Protein AF-A0A6N2UZ76-F1 (afdb_monomer_lite)

Organism: NCBI:txid29361

Radius of gyration: 19.0 Å; chains: 1; bounding box: 51×31×51 Å

Structure (mmCIF, N/CA/C/O backbone):
data_AF-A0A6N2UZ76-F1
#
_entry.id   AF-A0A6N2UZ76-F1
#
loop_
_atom_site.group_PDB
_atom_site.id
_atom_site.type_symbol
_atom_site.label_atom_id
_atom_site.label_alt_id
_atom_site.label_comp_id
_atom_site.label_asym_id
_atom_site.label_entity_id
_atom_site.label_seq_id
_atom_site.pdbx_PDB_ins_code
_atom_site.Cartn_x
_atom_site.Cartn_y
_atom_site.Cartn_z
_atom_site.occupancy
_atom_site.B_iso_or_equiv
_atom_site.auth_seq_id
_atom_site.auth_comp_id
_atom_site.auth_asym_id
_atom_site.auth_atom_id
_atom_site.pdbx_PDB_model_num
ATOM 1 N N . MET A 1 1 ? 31.923 2.976 1.553 1.00 37.00 1 MET A N 1
ATOM 2 C CA . MET A 1 1 ? 31.155 3.299 0.333 1.00 37.00 1 MET A CA 1
ATOM 3 C C . MET A 1 1 ? 30.427 2.022 -0.027 1.00 37.00 1 MET A C 1
ATOM 5 O O . MET A 1 1 ? 31.081 1.074 -0.427 1.00 37.00 1 MET A O 1
ATOM 9 N N . ASP A 1 2 ? 29.147 1.930 0.318 1.00 40.34 2 ASP A N 1
ATOM 10 C CA . ASP A 1 2 ? 28.408 0.665 0.302 1.00 40.34 2 ASP A CA 1
ATOM 11 C C . ASP A 1 2 ? 28.094 0.266 -1.151 1.00 40.34 2 ASP A C 1
ATOM 13 O O . ASP A 1 2 ? 27.375 0.973 -1.859 1.00 40.34 2 ASP A O 1
ATOM 17 N N . GLU A 1 3 ? 28.676 -0.839 -1.624 1.00 41.41 3 GLU A N 1
ATOM 18 C CA . GLU A 1 3 ? 28.482 -1.375 -2.982 1.00 41.41 3 GLU A CA 1
ATOM 19 C C . GLU A 1 3 ? 27.094 -2.004 -3.190 1.00 41.41 3 GLU A C 1
ATOM 21 O O . GLU A 1 3 ? 26.780 -2.471 -4.282 1.00 41.41 3 GLU A O 1
ATOM 26 N N . ARG A 1 4 ? 26.206 -1.928 -2.191 1.00 45.25 4 ARG A N 1
ATOM 27 C CA . ARG A 1 4 ? 24.795 -2.347 -2.254 1.00 45.25 4 ARG A CA 1
ATOM 28 C C . ARG A 1 4 ? 23.897 -1.409 -3.066 1.00 45.25 4 ARG A C 1
ATOM 30 O O . ARG A 1 4 ? 22.689 -1.352 -2.851 1.00 45.25 4 ARG A O 1
ATOM 37 N N . LYS A 1 5 ? 24.445 -0.676 -4.037 1.00 48.28 5 LYS A N 1
ATOM 38 C CA . LYS A 1 5 ? 23.604 -0.212 -5.142 1.00 48.28 5 LYS A CA 1
ATOM 39 C C . LYS A 1 5 ? 23.273 -1.453 -5.943 1.00 48.28 5 LYS A C 1
ATOM 41 O O . LYS A 1 5 ? 24.183 -2.036 -6.519 1.00 48.28 5 LYS A O 1
ATOM 46 N N . ASN A 1 6 ? 22.000 -1.828 -5.928 1.00 51.81 6 ASN A N 1
ATOM 47 C CA . ASN A 1 6 ? 21.357 -2.886 -6.698 1.00 51.81 6 ASN A CA 1
ATOM 48 C C . ASN A 1 6 ? 21.801 -2.822 -8.179 1.00 51.81 6 ASN A C 1
ATOM 50 O O . ASN A 1 6 ? 21.136 -2.236 -9.032 1.00 51.81 6 ASN A O 1
ATOM 54 N N . LYS A 1 7 ? 23.011 -3.303 -8.487 1.00 53.31 7 LYS A N 1
ATOM 55 C CA . LYS A 1 7 ? 23.548 -3.349 -9.843 1.00 53.31 7 LYS A CA 1
ATOM 56 C C . LYS A 1 7 ? 22.819 -4.506 -10.489 1.00 53.31 7 LYS A C 1
ATOM 58 O O . LYS A 1 7 ? 23.132 -5.658 -10.201 1.00 53.31 7 LYS A O 1
ATOM 63 N N . MET A 1 8 ? 21.828 -4.184 -11.316 1.00 62.47 8 MET A N 1
ATOM 64 C CA . MET A 1 8 ? 21.178 -5.168 -12.171 1.00 62.47 8 MET A CA 1
ATOM 65 C C . MET A 1 8 ? 22.238 -6.009 -12.863 1.00 62.47 8 MET A C 1
ATOM 67 O O . MET A 1 8 ? 23.061 -5.492 -13.619 1.00 62.47 8 MET A O 1
ATOM 71 N N . THR A 1 9 ? 22.229 -7.301 -12.566 1.00 71.81 9 THR A N 1
ATOM 72 C CA . THR A 1 9 ? 23.108 -8.255 -13.220 1.00 71.81 9 THR A CA 1
ATOM 73 C C . THR A 1 9 ? 22.467 -8.674 -14.537 1.00 71.81 9 THR A C 1
ATOM 75 O O . THR A 1 9 ? 21.244 -8.804 -14.635 1.00 71.81 9 THR A O 1
ATOM 78 N N . ASP A 1 10 ? 23.284 -8.937 -15.556 1.00 76.12 10 ASP A N 1
ATOM 79 C CA . ASP A 1 10 ? 22.807 -9.486 -16.834 1.00 76.12 10 ASP A CA 1
ATOM 80 C C . ASP A 1 10 ? 21.987 -10.771 -16.636 1.00 76.12 10 ASP A C 1
ATOM 82 O O . ASP A 1 10 ? 21.072 -11.066 -17.405 1.00 76.12 10 ASP A O 1
ATOM 86 N N . GLN A 1 11 ? 22.286 -11.522 -15.572 1.00 82.44 11 GLN A N 1
ATOM 87 C CA . GLN A 1 11 ? 21.513 -12.684 -15.155 1.00 82.44 11 GLN A CA 1
ATOM 88 C C . GLN A 1 11 ? 20.092 -12.304 -14.721 1.00 82.44 11 GLN A C 1
ATOM 90 O O . GLN A 1 11 ? 19.140 -12.875 -15.253 1.00 82.44 11 GLN A O 1
ATOM 95 N N . ARG A 1 12 ? 19.926 -11.318 -13.826 1.00 83.50 12 ARG A N 1
ATOM 96 C CA . ARG A 1 12 ? 18.592 -10.900 -13.370 1.00 83.50 12 ARG A CA 1
ATOM 97 C C . ARG A 1 12 ? 17.743 -10.387 -14.529 1.00 83.50 12 ARG A C 1
ATOM 99 O O . ARG A 1 12 ? 16.561 -10.704 -14.617 1.00 83.50 12 ARG A O 1
ATOM 106 N N . TYR A 1 13 ? 18.358 -9.679 -15.474 1.00 79.75 13 TYR A N 1
ATOM 107 C CA . TYR A 1 13 ? 17.677 -9.251 -16.694 1.00 79.75 13 TYR A CA 1
ATOM 108 C C . TYR A 1 13 ? 17.137 -10.422 -17.517 1.00 79.75 13 TYR A C 1
ATOM 110 O O . TYR A 1 13 ? 15.982 -10.394 -17.938 1.00 79.75 13 TYR A O 1
ATOM 118 N N . ARG A 1 14 ? 17.936 -11.472 -17.731 1.00 85.94 14 ARG A N 1
ATOM 119 C CA . ARG A 1 14 ? 17.484 -12.664 -18.467 1.00 85.94 14 ARG A CA 1
ATOM 120 C C . ARG A 1 14 ? 16.312 -13.362 -17.780 1.00 85.94 14 ARG A C 1
ATOM 122 O O . ARG A 1 14 ? 15.437 -13.867 -18.474 1.00 85.94 14 ARG A O 1
ATOM 129 N N . GLU A 1 15 ? 16.278 -13.352 -16.450 1.00 90.81 15 GLU A N 1
ATOM 130 C CA . GLU A 1 15 ? 15.187 -13.935 -15.663 1.00 90.81 15 GLU A CA 1
ATOM 131 C C . GLU A 1 15 ? 13.876 -13.146 -15.804 1.00 90.81 15 GLU A C 1
ATOM 133 O O . GLU A 1 15 ? 12.813 -13.744 -15.965 1.00 90.81 15 GLU A O 1
ATOM 138 N N . ILE A 1 16 ? 13.932 -11.809 -15.782 1.00 93.81 16 ILE A N 1
ATOM 139 C CA . ILE A 1 16 ? 12.723 -10.966 -15.794 1.00 93.81 16 ILE A CA 1
ATOM 140 C C . ILE A 1 16 ? 12.217 -10.631 -17.202 1.00 93.81 16 ILE A C 1
ATOM 142 O O . ILE A 1 16 ? 11.045 -10.293 -17.357 1.00 93.81 16 ILE A O 1
ATOM 146 N N . LEU A 1 17 ? 13.068 -10.706 -18.232 1.00 93.44 17 LEU A N 1
ATOM 147 C CA . LEU A 1 17 ? 12.726 -10.315 -19.605 1.00 93.44 17 LEU A CA 1
ATOM 148 C C . LEU A 1 17 ? 11.472 -11.018 -20.161 1.00 93.44 17 LEU A C 1
ATOM 150 O O . LEU A 1 17 ? 10.644 -10.323 -20.755 1.00 93.44 17 LEU A O 1
ATOM 154 N N . PRO A 1 18 ? 11.261 -12.336 -19.958 1.00 95.81 18 PRO A N 1
ATOM 155 C CA . PRO A 1 18 ? 10.027 -12.995 -20.383 1.00 95.81 18 PRO A CA 1
ATOM 156 C C . PRO A 1 18 ? 8.780 -12.408 -19.710 1.00 95.81 18 PRO A C 1
ATOM 158 O O . PRO A 1 18 ? 7.785 -12.142 -20.383 1.00 95.81 18 PRO A O 1
ATOM 161 N N . MET A 1 19 ? 8.841 -12.146 -18.400 1.00 95.62 19 MET A N 1
ATOM 162 C CA . MET A 1 19 ? 7.729 -11.542 -17.660 1.00 95.62 19 MET A CA 1
ATOM 163 C C . MET A 1 19 ? 7.480 -10.102 -18.114 1.00 95.62 19 MET A C 1
ATOM 165 O O . MET A 1 19 ? 6.343 -9.724 -18.374 1.00 95.62 19 MET A O 1
ATOM 169 N N . ALA A 1 20 ? 8.543 -9.318 -18.298 1.00 95.88 20 ALA A N 1
ATOM 170 C CA . ALA A 1 20 ? 8.460 -7.957 -18.814 1.00 95.88 20 ALA A CA 1
ATOM 171 C C . ALA A 1 20 ? 7.819 -7.905 -20.209 1.00 95.88 20 ALA A C 1
ATOM 173 O O . ALA A 1 20 ? 6.987 -7.038 -20.477 1.00 95.88 20 ALA A O 1
ATOM 174 N N . TYR A 1 21 ? 8.170 -8.853 -21.085 1.00 97.19 21 TYR A N 1
ATOM 175 C CA . TYR A 1 21 ? 7.569 -8.977 -22.409 1.00 97.19 21 TYR A CA 1
ATOM 176 C C . TYR A 1 21 ? 6.076 -9.300 -22.316 1.00 97.19 21 TYR A C 1
ATOM 178 O O . TYR A 1 21 ? 5.273 -8.635 -22.967 1.00 97.19 21 TYR A O 1
ATOM 186 N N . MET A 1 22 ? 5.695 -10.282 -21.492 1.00 97.38 22 MET A N 1
ATOM 187 C CA . MET A 1 22 ? 4.289 -10.654 -21.303 1.00 97.38 22 MET A CA 1
ATOM 188 C C . MET A 1 22 ? 3.466 -9.492 -20.746 1.00 97.38 22 MET A C 1
ATOM 190 O O . MET A 1 22 ? 2.418 -9.180 -21.304 1.00 97.38 22 MET A O 1
ATOM 194 N N . THR A 1 23 ? 3.954 -8.805 -19.710 1.00 95.69 23 THR A N 1
ATOM 195 C CA . THR A 1 23 ? 3.285 -7.630 -19.134 1.00 95.69 23 THR A CA 1
ATOM 196 C C . THR A 1 23 ? 3.068 -6.546 -20.188 1.00 95.69 23 THR A C 1
ATOM 198 O O . THR A 1 23 ? 1.946 -6.073 -20.354 1.00 95.69 23 THR A O 1
ATOM 201 N N . ALA A 1 24 ? 4.106 -6.206 -20.960 1.00 96.94 24 ALA A N 1
ATOM 202 C CA . ALA A 1 24 ? 3.998 -5.209 -22.022 1.00 96.94 24 ALA A CA 1
ATOM 203 C C . ALA A 1 24 ? 3.020 -5.643 -23.130 1.00 96.94 24 ALA A C 1
ATOM 205 O O . ALA A 1 24 ? 2.252 -4.824 -23.635 1.00 96.94 24 ALA A O 1
ATOM 206 N N . ALA A 1 25 ? 3.022 -6.925 -23.505 1.00 97.44 25 ALA A N 1
ATOM 207 C CA . ALA A 1 25 ? 2.111 -7.464 -24.510 1.00 97.44 25 ALA A CA 1
ATOM 208 C C . ALA A 1 25 ? 0.646 -7.408 -24.049 1.00 97.44 25 ALA A C 1
ATOM 210 O O . ALA A 1 25 ? -0.222 -7.005 -24.823 1.00 97.44 25 ALA A O 1
ATOM 211 N N . ILE A 1 26 ? 0.381 -7.763 -22.786 1.00 96.94 26 ILE A N 1
ATOM 212 C CA . ILE A 1 26 ? -0.954 -7.712 -22.174 1.00 96.94 26 ILE A CA 1
ATOM 213 C C . ILE A 1 26 ? -1.447 -6.264 -22.099 1.00 96.94 26 ILE A C 1
ATOM 215 O O . ILE A 1 26 ? -2.546 -5.973 -22.561 1.00 96.94 26 ILE A O 1
ATOM 219 N N . GLU A 1 27 ? -0.629 -5.345 -21.579 1.00 95.56 27 GLU A N 1
ATOM 220 C CA . GLU A 1 27 ? -1.011 -3.936 -21.414 1.00 95.56 27 GLU A CA 1
ATOM 221 C C . GLU A 1 27 ? -1.300 -3.252 -22.760 1.00 95.56 27 GLU A C 1
ATOM 223 O O . GLU A 1 27 ? -2.181 -2.398 -22.857 1.00 95.56 27 GLU A O 1
ATOM 228 N N . LYS A 1 28 ? -0.559 -3.608 -23.818 1.00 94.62 28 LYS A N 1
ATOM 229 C CA . LYS A 1 28 ? -0.719 -2.997 -25.147 1.00 94.62 28 LYS A CA 1
ATOM 230 C C . LYS A 1 28 ? -1.672 -3.750 -26.071 1.00 9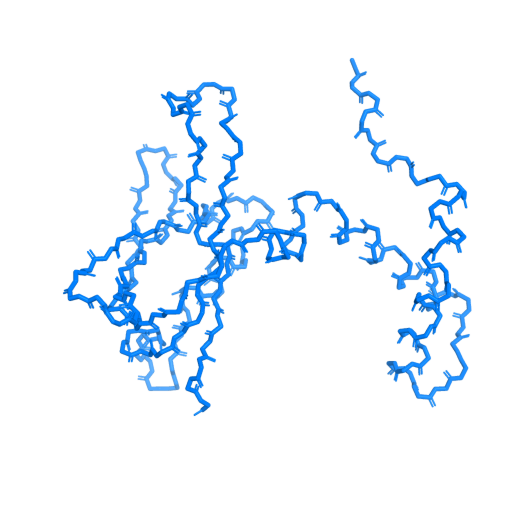4.62 28 LYS A C 1
ATOM 232 O O . LYS A 1 28 ? -2.023 -3.201 -27.113 1.00 94.62 28 LYS A O 1
ATOM 237 N N . GLY A 1 29 ? -2.055 -4.984 -25.743 1.00 96.62 29 GLY A N 1
ATOM 238 C CA . GLY A 1 29 ? -2.899 -5.832 -26.593 1.00 96.62 29 GLY A CA 1
ATOM 239 C C . GLY A 1 29 ? -2.278 -6.168 -27.957 1.00 96.62 29 GLY A C 1
ATOM 240 O O . GLY A 1 29 ? -2.995 -6.472 -28.906 1.00 96.62 29 GLY A O 1
ATOM 241 N N . ARG A 1 30 ? -0.949 -6.067 -28.086 1.00 96.25 30 ARG A N 1
ATOM 242 C CA . ARG A 1 30 ? -0.192 -6.332 -29.320 1.00 96.25 30 ARG A CA 1
ATOM 243 C C . ARG A 1 30 ? 1.225 -6.787 -28.996 1.00 96.25 30 ARG A C 1
ATOM 245 O O . ARG A 1 30 ? 1.662 -6.704 -27.852 1.00 96.25 30 ARG A O 1
ATOM 252 N N . GLN A 1 31 ? 1.981 -7.171 -30.022 1.00 97.12 31 GLN A N 1
ATOM 253 C CA . GLN A 1 31 ? 3.421 -7.361 -29.875 1.00 97.12 31 GLN A CA 1
ATOM 254 C C . GLN A 1 31 ? 4.078 -6.066 -29.340 1.00 97.12 31 GLN A C 1
ATOM 256 O O . GLN A 1 31 ? 3.894 -4.996 -29.940 1.00 97.12 31 GLN A O 1
ATOM 261 N N . PRO A 1 32 ? 4.807 -6.125 -28.212 1.00 97.06 32 PRO A N 1
ATOM 262 C CA . PRO A 1 32 ? 5.404 -4.952 -27.591 1.00 97.06 32 PRO A CA 1
ATOM 263 C C . PRO A 1 32 ? 6.685 -4.527 -28.316 1.00 97.06 32 PRO A C 1
ATOM 265 O O . PRO A 1 32 ? 7.433 -5.342 -28.858 1.00 97.06 32 PRO A O 1
ATOM 268 N N . ARG A 1 33 ? 6.959 -3.221 -28.310 1.00 97.44 33 ARG A N 1
ATOM 269 C CA . ARG A 1 33 ? 8.219 -2.647 -28.800 1.00 97.44 33 ARG A CA 1
ATOM 270 C C . ARG A 1 33 ? 9.328 -2.887 -27.770 1.00 97.44 33 ARG A C 1
ATOM 272 O O . ARG A 1 33 ? 9.032 -2.883 -26.575 1.00 97.44 33 ARG A O 1
ATOM 279 N N . PRO A 1 34 ? 10.609 -2.973 -28.174 1.00 95.81 34 PRO A N 1
ATOM 280 C CA . PRO A 1 34 ? 11.716 -3.204 -27.239 1.00 95.81 34 PRO A CA 1
ATOM 281 C C . PRO A 1 34 ? 11.758 -2.232 -26.049 1.00 95.81 34 PRO A C 1
ATOM 283 O O . PRO A 1 34 ? 12.019 -2.643 -24.924 1.00 95.81 34 PRO A O 1
ATOM 286 N N . VAL A 1 35 ? 11.431 -0.953 -26.271 1.00 95.19 35 VAL A N 1
ATOM 287 C CA . VAL A 1 35 ? 11.371 0.053 -25.195 1.00 95.19 35 VAL A CA 1
ATOM 288 C C . VAL A 1 35 ? 10.267 -0.236 -24.172 1.00 95.19 35 VAL A C 1
ATOM 290 O O . VAL A 1 35 ? 10.462 -0.010 -22.985 1.00 95.19 35 VAL A O 1
ATOM 293 N N . GLU A 1 36 ? 9.126 -0.776 -24.608 1.00 97.19 36 GLU A N 1
ATOM 294 C CA . GLU A 1 36 ? 7.998 -1.116 -23.730 1.00 97.19 36 GLU A CA 1
ATOM 295 C C . GLU A 1 36 ? 8.387 -2.286 -22.818 1.00 97.19 36 GLU A C 1
ATOM 297 O O . GLU A 1 36 ? 8.183 -2.225 -21.610 1.00 97.19 36 GLU A O 1
ATOM 302 N N . VAL A 1 37 ? 9.070 -3.289 -23.381 1.00 96.00 37 VAL A N 1
ATOM 303 C CA . VAL A 1 37 ? 9.645 -4.409 -22.621 1.00 96.00 37 VAL A CA 1
ATOM 304 C C . VAL A 1 37 ? 10.692 -3.914 -21.618 1.00 96.00 37 VAL A C 1
ATOM 306 O O . VAL A 1 37 ? 10.667 -4.308 -20.455 1.00 96.00 37 VAL A O 1
ATOM 309 N N . GLY A 1 38 ? 11.591 -3.018 -22.038 1.00 92.62 38 GLY A N 1
ATOM 310 C CA . GLY A 1 38 ? 12.623 -2.453 -21.165 1.00 92.62 38 GLY A CA 1
ATOM 311 C C . GLY A 1 38 ? 12.055 -1.663 -19.980 1.00 92.62 38 GLY A C 1
ATOM 312 O O . GLY A 1 38 ? 12.570 -1.777 -18.868 1.00 92.62 38 GLY A O 1
ATOM 313 N N . LEU A 1 39 ? 10.970 -0.907 -20.186 1.00 94.06 39 LEU A N 1
ATOM 314 C CA . LEU A 1 39 ? 10.282 -0.185 -19.111 1.00 94.06 39 LEU A CA 1
ATOM 315 C C . LEU A 1 39 ? 9.613 -1.140 -18.114 1.00 94.06 39 LEU A C 1
ATOM 317 O O . LEU A 1 39 ? 9.756 -0.939 -16.909 1.00 94.06 39 LEU A O 1
ATOM 321 N N . CYS A 1 40 ? 8.953 -2.200 -18.590 1.00 94.62 40 CYS A N 1
ATOM 322 C CA . CYS A 1 40 ? 8.398 -3.230 -17.709 1.00 94.62 40 CYS A CA 1
ATOM 323 C C . CYS A 1 40 ? 9.497 -3.960 -16.922 1.00 94.62 40 CYS A C 1
ATOM 325 O O . CYS A 1 40 ? 9.335 -4.187 -15.728 1.00 94.62 40 CYS A O 1
ATOM 327 N N . ALA A 1 41 ? 10.633 -4.280 -17.552 1.00 92.94 41 ALA A N 1
ATOM 328 C CA . ALA A 1 41 ? 11.766 -4.906 -16.869 1.00 92.94 41 ALA A CA 1
ATOM 329 C C . ALA A 1 41 ? 12.315 -4.008 -15.751 1.00 92.94 41 ALA A C 1
ATOM 331 O O . ALA A 1 41 ? 12.553 -4.479 -14.641 1.00 92.94 41 ALA A O 1
ATOM 332 N N . ARG A 1 42 ? 12.443 -2.699 -16.010 1.00 90.00 42 ARG A N 1
ATOM 333 C CA . ARG A 1 42 ? 12.843 -1.739 -14.975 1.00 90.00 42 ARG A CA 1
ATOM 334 C C . ARG A 1 42 ? 11.831 -1.689 -13.832 1.00 90.00 42 ARG A C 1
ATOM 336 O O . ARG A 1 42 ? 12.238 -1.733 -12.684 1.00 90.00 42 ARG A O 1
ATOM 343 N N . ALA A 1 43 ? 10.535 -1.664 -14.139 1.00 90.81 43 ALA A N 1
ATOM 344 C CA . ALA A 1 43 ? 9.486 -1.650 -13.122 1.00 90.81 43 ALA A CA 1
ATOM 345 C C . ALA A 1 43 ? 9.491 -2.914 -12.240 1.00 90.81 43 ALA A C 1
ATOM 347 O O . ALA A 1 43 ? 9.253 -2.811 -11.041 1.00 90.81 43 ALA A O 1
ATOM 348 N N . ILE A 1 44 ? 9.788 -4.089 -12.811 1.00 91.12 44 ILE A N 1
ATOM 349 C CA . ILE A 1 44 ? 9.933 -5.341 -12.048 1.00 91.12 44 ILE A CA 1
ATOM 350 C C . ILE A 1 44 ? 11.102 -5.230 -11.066 1.00 91.12 44 ILE A C 1
ATOM 352 O O . ILE A 1 44 ? 10.934 -5.521 -9.888 1.00 91.12 44 ILE A O 1
ATOM 356 N N . VAL A 1 45 ? 12.256 -4.748 -11.523 1.00 88.12 45 VAL A N 1
ATOM 357 C CA . VAL A 1 45 ? 13.439 -4.581 -10.662 1.00 88.12 45 VAL A CA 1
ATOM 358 C C . VAL A 1 45 ? 13.204 -3.517 -9.598 1.00 88.12 45 VAL A C 1
ATOM 360 O O . VAL A 1 45 ? 13.550 -3.720 -8.439 1.00 88.12 45 VAL A O 1
ATOM 363 N N . ASP A 1 46 ? 12.568 -2.405 -9.963 1.00 86.62 46 ASP A N 1
ATOM 364 C CA . ASP A 1 46 ? 12.183 -1.369 -9.009 1.00 86.62 46 ASP A CA 1
ATOM 365 C C . ASP A 1 46 ? 11.251 -1.953 -7.928 1.00 86.62 46 ASP A C 1
ATOM 367 O O . ASP A 1 46 ? 11.326 -1.540 -6.772 1.00 86.62 46 ASP A O 1
ATOM 371 N N . ALA A 1 47 ? 10.396 -2.926 -8.271 1.00 89.00 47 ALA A N 1
ATOM 372 C CA . ALA A 1 47 ? 9.510 -3.627 -7.338 1.00 89.00 47 ALA A CA 1
ATOM 373 C C . ALA A 1 47 ? 10.220 -4.649 -6.430 1.00 89.00 47 ALA A C 1
ATOM 375 O O . ALA A 1 47 ? 9.631 -5.058 -5.431 1.00 89.00 47 ALA A O 1
ATOM 376 N N . GLU A 1 48 ? 11.457 -5.042 -6.744 1.00 86.19 48 GLU A N 1
ATOM 377 C CA . GLU A 1 48 ? 12.284 -5.938 -5.921 1.00 86.19 48 GLU A CA 1
ATOM 378 C C . GLU A 1 48 ? 13.025 -5.205 -4.797 1.00 86.19 48 GLU A C 1
ATOM 380 O O . GLU A 1 48 ? 13.520 -5.852 -3.875 1.00 86.19 48 GLU A O 1
ATOM 385 N N . ASP A 1 49 ? 13.112 -3.872 -4.852 1.00 83.25 49 ASP A N 1
ATOM 386 C CA . ASP A 1 49 ? 13.683 -3.074 -3.766 1.00 83.25 49 ASP A CA 1
ATOM 387 C C . ASP A 1 49 ? 12.837 -3.251 -2.497 1.00 83.25 49 ASP A C 1
ATOM 389 O O . ASP A 1 49 ? 11.618 -3.077 -2.515 1.00 83.25 49 ASP A O 1
ATOM 393 N N . GLU A 1 50 ? 13.487 -3.538 -1.367 1.00 79.75 50 GLU A N 1
ATOM 394 C CA . GLU A 1 50 ? 12.839 -3.645 -0.054 1.00 79.75 50 GLU A CA 1
ATOM 395 C C . GLU A 1 50 ? 12.087 -2.367 0.354 1.00 79.75 50 GLU A C 1
ATOM 397 O O . GLU A 1 50 ? 11.174 -2.392 1.181 1.00 79.75 50 GLU A O 1
ATOM 402 N N . ASN A 1 51 ? 12.461 -1.240 -0.250 1.00 78.56 51 ASN A N 1
ATOM 403 C CA . ASN A 1 51 ? 11.845 0.063 -0.082 1.00 78.56 51 ASN A CA 1
ATOM 404 C C . ASN A 1 51 ? 10.742 0.351 -1.111 1.00 78.56 51 ASN A C 1
ATOM 406 O O . ASN A 1 51 ? 10.237 1.475 -1.176 1.00 78.56 51 ASN A O 1
ATOM 410 N N . ASN A 1 52 ? 10.366 -0.630 -1.924 1.00 85.19 52 ASN A N 1
ATOM 411 C CA . ASN A 1 52 ? 9.207 -0.538 -2.786 1.00 85.19 52 ASN A CA 1
ATOM 412 C C . ASN A 1 52 ? 7.946 -0.967 -2.027 1.00 85.19 52 ASN A C 1
ATOM 414 O O . ASN A 1 52 ? 7.940 -1.933 -1.260 1.00 85.19 52 ASN A O 1
ATOM 418 N N . LEU A 1 53 ? 6.837 -0.269 -2.276 1.00 85.44 53 LEU A N 1
ATOM 419 C CA . LEU A 1 53 ? 5.541 -0.634 -1.712 1.00 85.44 53 LEU A CA 1
ATOM 420 C C . LEU A 1 53 ? 5.132 -2.061 -2.105 1.00 85.44 53 LEU A C 1
ATOM 422 O O . LEU A 1 53 ? 4.624 -2.788 -1.258 1.00 85.44 53 LEU A O 1
ATOM 426 N N . ALA A 1 54 ? 5.376 -2.469 -3.354 1.00 88.25 54 ALA A N 1
ATOM 427 C CA . ALA A 1 54 ? 5.036 -3.801 -3.846 1.00 88.25 54 ALA A CA 1
ATOM 428 C C . ALA A 1 54 ? 5.766 -4.897 -3.058 1.00 88.25 54 ALA A C 1
ATOM 430 O O . ALA A 1 54 ? 5.120 -5.834 -2.587 1.00 88.25 54 ALA A O 1
ATOM 431 N N . TYR A 1 55 ? 7.075 -4.735 -2.834 1.00 87.25 55 TYR A N 1
ATOM 432 C CA . TYR A 1 55 ? 7.859 -5.647 -2.002 1.00 87.25 55 TYR A CA 1
ATOM 433 C C . TYR A 1 55 ? 7.295 -5.732 -0.582 1.00 87.25 55 TYR A C 1
ATOM 435 O O . TYR A 1 55 ? 7.031 -6.815 -0.066 1.00 87.25 55 TYR A O 1
ATOM 443 N N . ARG A 1 56 ? 7.041 -4.584 0.054 1.00 86.62 56 ARG A N 1
ATOM 444 C CA . ARG A 1 56 ? 6.573 -4.551 1.448 1.00 86.62 56 ARG A CA 1
ATOM 445 C C . ARG A 1 56 ? 5.170 -5.110 1.608 1.00 86.62 56 ARG A C 1
ATOM 447 O O . ARG A 1 56 ? 4.903 -5.764 2.607 1.00 86.62 56 ARG A O 1
ATOM 454 N N . VAL A 1 57 ? 4.288 -4.898 0.635 1.00 89.19 57 VAL A N 1
ATOM 455 C CA . VAL A 1 57 ? 2.964 -5.534 0.596 1.00 89.19 57 VAL A CA 1
ATOM 456 C C . VAL A 1 57 ? 3.098 -7.046 0.416 1.00 89.19 57 VAL A C 1
ATOM 458 O O . VAL A 1 57 ? 2.405 -7.793 1.106 1.00 89.19 57 VAL A O 1
ATOM 461 N N . ALA A 1 58 ? 4.005 -7.509 -0.450 1.00 87.56 58 ALA A N 1
ATOM 462 C CA . ALA A 1 58 ? 4.258 -8.936 -0.658 1.00 87.56 58 ALA A CA 1
ATOM 463 C C . ALA A 1 58 ? 4.811 -9.626 0.602 1.00 87.56 58 ALA A C 1
ATOM 465 O O . ALA A 1 58 ? 4.426 -10.756 0.898 1.00 87.56 58 ALA A O 1
ATOM 466 N N . MET A 1 59 ? 5.655 -8.931 1.368 1.00 87.25 59 MET A N 1
ATOM 467 C CA . MET A 1 59 ? 6.258 -9.433 2.608 1.00 87.25 59 MET A CA 1
ATOM 468 C C . MET A 1 59 ? 5.435 -9.127 3.870 1.00 87.25 59 MET A C 1
ATOM 470 O O . MET A 1 59 ? 5.816 -9.519 4.976 1.00 87.25 59 MET A O 1
ATOM 474 N N . ALA A 1 60 ? 4.310 -8.422 3.739 1.00 89.44 60 ALA A N 1
ATOM 475 C CA . ALA A 1 60 ? 3.492 -8.028 4.875 1.00 89.44 60 ALA A CA 1
ATOM 476 C C . ALA A 1 60 ? 2.699 -9.202 5.462 1.00 89.44 60 ALA A C 1
ATOM 478 O O . ALA A 1 60 ? 2.165 -10.067 4.767 1.00 89.44 60 ALA A O 1
ATOM 479 N N . THR A 1 61 ? 2.515 -9.158 6.779 1.00 91.00 61 THR A N 1
ATOM 480 C CA . THR A 1 61 ? 1.494 -9.955 7.455 1.00 91.00 61 THR A CA 1
ATOM 481 C C . THR A 1 61 ? 0.124 -9.350 7.171 1.00 91.00 61 THR A C 1
ATOM 483 O O . THR A 1 61 ? -0.120 -8.180 7.472 1.00 91.00 61 THR A O 1
ATOM 486 N N . LYS A 1 62 ? -0.781 -10.153 6.614 1.00 94.00 62 LYS A N 1
ATOM 487 C CA . LYS A 1 62 ? -2.159 -9.743 6.335 1.00 94.00 62 LYS A CA 1
ATOM 488 C C . LYS A 1 62 ? -3.014 -9.857 7.593 1.00 94.00 62 LYS A C 1
ATOM 490 O O . LYS A 1 62 ? -3.024 -10.903 8.238 1.00 94.00 62 LYS A O 1
ATOM 495 N N . ILE A 1 63 ? -3.762 -8.808 7.910 1.00 94.56 63 ILE A N 1
ATOM 496 C CA . ILE A 1 63 ? -4.698 -8.772 9.036 1.00 94.56 63 ILE A CA 1
ATOM 497 C C . ILE A 1 63 ? -6.092 -8.505 8.481 1.00 94.56 63 ILE A C 1
ATOM 499 O O . ILE A 1 63 ? -6.326 -7.460 7.885 1.00 94.56 63 ILE A O 1
ATOM 503 N N . HIS A 1 64 ? -7.012 -9.445 8.682 1.00 96.44 64 HIS A N 1
ATOM 504 C CA . HIS A 1 64 ? -8.413 -9.277 8.305 1.00 96.44 64 HIS A CA 1
ATOM 505 C C . HIS A 1 64 ? -9.167 -8.646 9.475 1.00 96.44 64 HIS A C 1
ATOM 507 O O . HIS A 1 64 ? -9.204 -9.216 10.570 1.00 96.44 64 HIS A O 1
ATOM 513 N N . CYS A 1 65 ? -9.731 -7.461 9.267 1.00 96.69 65 CYS A N 1
ATOM 514 C CA . CYS A 1 65 ? -10.293 -6.665 10.352 1.00 96.69 65 CYS A CA 1
ATOM 515 C C . CYS A 1 65 ? -11.417 -5.735 9.896 1.00 96.69 65 CYS A C 1
ATOM 517 O O . CYS A 1 65 ? -11.597 -5.482 8.706 1.00 96.69 65 CYS A O 1
ATOM 519 N N . THR A 1 66 ? -12.127 -5.170 10.868 1.00 97.19 66 THR A N 1
ATOM 520 C CA . THR A 1 66 ? -12.930 -3.959 10.682 1.00 97.19 66 THR A CA 1
ATOM 521 C C . THR A 1 66 ? -12.116 -2.766 11.162 1.00 97.19 66 THR A C 1
ATOM 523 O O . THR A 1 66 ? -11.591 -2.792 12.276 1.00 97.19 66 THR A O 1
ATOM 526 N N . ILE A 1 67 ? -11.989 -1.722 10.345 1.00 96.88 67 ILE A N 1
ATOM 527 C CA . ILE A 1 67 ? -11.328 -0.485 10.773 1.00 96.88 67 ILE A CA 1
ATOM 528 C C . ILE A 1 67 ? -12.311 0.309 11.625 1.00 96.88 67 ILE A C 1
ATOM 530 O O . ILE A 1 67 ? -13.411 0.627 11.188 1.00 96.88 67 ILE A O 1
ATOM 534 N N . VAL A 1 68 ? -11.917 0.625 12.852 1.00 96.94 68 VAL A N 1
ATOM 535 C CA . VAL A 1 68 ? -12.735 1.369 13.817 1.00 96.94 68 VAL A CA 1
ATOM 536 C C . VAL A 1 68 ? -12.521 2.868 13.646 1.00 96.94 68 VAL A C 1
ATOM 538 O O . VAL A 1 68 ? -13.474 3.641 13.677 1.00 96.94 68 VAL A O 1
ATOM 541 N N . GLY A 1 69 ? -11.277 3.288 13.420 1.00 96.12 69 GLY A N 1
ATOM 542 C CA . GLY A 1 69 ? -10.940 4.698 13.293 1.00 96.12 69 GLY A CA 1
ATOM 543 C C . GLY A 1 69 ? -9.571 4.921 12.671 1.00 96.12 69 GLY A C 1
ATOM 544 O O . GLY A 1 69 ? -8.684 4.074 12.751 1.00 96.12 69 GLY A O 1
ATOM 545 N N . VAL A 1 70 ? -9.407 6.087 12.054 1.00 96.75 70 VAL A N 1
ATOM 546 C CA . VAL A 1 70 ? -8.134 6.553 11.503 1.00 96.75 70 VAL A CA 1
ATOM 547 C C . VAL A 1 70 ? -7.916 7.973 12.000 1.00 96.75 70 VAL A C 1
ATOM 549 O O . VAL A 1 70 ? -8.753 8.843 11.780 1.00 96.75 70 VAL A O 1
ATOM 552 N N . LYS A 1 71 ? -6.800 8.216 12.690 1.00 95.12 71 LYS A N 1
ATOM 553 C CA . LYS A 1 71 ? -6.490 9.526 13.271 1.00 95.12 71 LYS A CA 1
ATOM 554 C C . LYS A 1 71 ? -5.118 10.005 12.826 1.00 95.12 71 LYS A C 1
ATOM 556 O O . LYS A 1 71 ? -4.136 9.289 12.983 1.00 95.12 71 LYS A O 1
ATOM 561 N N . ARG A 1 72 ? -5.029 11.244 12.336 1.00 94.06 72 ARG A N 1
ATOM 562 C CA . ARG A 1 72 ? -3.741 11.915 12.110 1.00 94.06 72 ARG A CA 1
ATOM 563 C C . ARG A 1 72 ? -3.148 12.353 13.451 1.00 94.06 72 ARG A C 1
ATOM 565 O O . ARG A 1 72 ? -3.824 13.001 14.249 1.00 94.06 72 ARG A O 1
ATOM 572 N N . VAL A 1 73 ? -1.894 11.996 13.697 1.00 91.12 73 VAL A N 1
ATOM 573 C CA . VAL A 1 73 ? -1.163 12.302 14.932 1.00 91.12 73 VAL A CA 1
ATOM 574 C C . VAL A 1 73 ? 0.197 12.892 14.577 1.00 91.12 73 VAL A C 1
ATOM 576 O O . VAL A 1 73 ? 0.945 12.313 13.787 1.00 91.12 73 VAL A O 1
ATOM 579 N N . SER A 1 74 ? 0.531 14.032 15.183 1.00 86.06 74 SER A N 1
ATOM 580 C CA . SER A 1 74 ? 1.857 14.636 15.054 1.00 86.06 74 SER A CA 1
ATOM 581 C C . SER A 1 74 ? 2.865 13.941 15.957 1.00 86.06 74 SER A C 1
ATOM 583 O O . SER A 1 74 ? 2.620 13.728 17.147 1.00 86.06 74 SER A O 1
ATOM 585 N N . THR A 1 75 ? 4.027 13.596 15.406 1.00 76.12 75 THR A N 1
ATOM 586 C CA . THR A 1 75 ? 5.156 13.131 16.218 1.00 76.12 75 THR A CA 1
ATOM 587 C C . THR A 1 75 ? 5.939 14.320 16.778 1.00 76.12 75 THR A C 1
ATOM 589 O O . THR A 1 75 ? 5.908 15.422 16.230 1.00 76.12 75 THR A O 1
ATOM 592 N N . LYS A 1 76 ? 6.681 14.101 17.873 1.00 67.25 76 LYS A N 1
ATOM 593 C CA . LYS A 1 76 ? 7.496 15.137 18.543 1.00 67.25 76 LYS A CA 1
ATOM 594 C C . LYS A 1 76 ? 8.529 15.809 17.625 1.00 67.25 76 LYS A C 1
ATOM 596 O O . LYS A 1 76 ? 9.006 16.889 17.943 1.00 67.25 76 LYS A O 1
ATOM 601 N N . THR A 1 77 ? 8.878 15.171 16.512 1.00 64.88 77 THR A N 1
ATOM 602 C CA . THR A 1 77 ? 9.853 15.640 15.519 1.00 64.88 77 THR A CA 1
ATOM 603 C C . THR A 1 77 ? 9.209 16.360 14.328 1.00 64.88 77 THR A C 1
ATOM 605 O O . THR A 1 77 ? 9.904 16.661 13.364 1.00 64.88 77 THR A O 1
ATOM 608 N N . GLY A 1 78 ? 7.902 16.650 14.377 1.00 63.25 78 GLY A N 1
ATOM 609 C CA . GLY A 1 78 ? 7.188 17.384 13.324 1.00 63.25 78 GLY A CA 1
ATOM 610 C C . GLY A 1 78 ? 6.796 16.537 12.109 1.00 63.25 78 GLY A C 1
ATOM 611 O O . GLY A 1 78 ? 6.320 17.077 11.116 1.00 63.25 78 GLY A O 1
ATOM 612 N N . TYR A 1 79 ? 6.973 15.214 12.178 1.00 73.69 79 TYR A N 1
ATOM 613 C CA . TYR A 1 79 ? 6.545 14.294 11.125 1.00 73.69 79 TYR A CA 1
ATOM 614 C C . TYR A 1 79 ? 5.207 13.661 11.498 1.00 73.69 79 TYR A C 1
ATOM 616 O O . TYR A 1 79 ? 5.127 12.866 12.432 1.00 73.69 79 TYR A O 1
ATOM 624 N N . ASP A 1 80 ? 4.143 14.002 10.787 1.00 88.31 80 ASP A N 1
ATOM 625 C CA . ASP A 1 80 ? 2.828 13.414 11.040 1.00 88.31 80 ASP A CA 1
ATOM 626 C C . ASP A 1 80 ? 2.762 11.949 10.586 1.00 88.31 80 ASP A C 1
ATOM 628 O O . ASP A 1 80 ? 3.478 11.521 9.677 1.00 88.31 80 ASP A O 1
ATOM 632 N N . LYS A 1 81 ? 1.871 11.178 11.207 1.00 91.06 81 LYS A N 1
ATOM 633 C CA . LYS A 1 81 ? 1.483 9.820 10.800 1.00 91.06 81 LYS A CA 1
ATOM 634 C C . LYS A 1 81 ? -0.007 9.607 11.048 1.00 91.06 81 LYS A C 1
ATOM 636 O O . LYS A 1 81 ? -0.642 10.418 11.721 1.00 91.06 81 LYS A O 1
ATOM 641 N N . TYR A 1 82 ? -0.550 8.502 10.557 1.00 94.31 82 TYR A N 1
ATOM 642 C CA . TYR A 1 82 ? -1.878 8.034 10.935 1.00 94.31 82 TYR A CA 1
ATOM 643 C C . TYR A 1 82 ? -1.773 6.909 11.964 1.00 94.31 82 TYR A C 1
ATOM 645 O O . TYR A 1 82 ? -0.893 6.054 11.879 1.00 94.31 82 TYR A O 1
ATOM 653 N N . GLU A 1 83 ? -2.667 6.910 12.943 1.00 95.00 83 GLU A N 1
ATOM 654 C CA . GLU A 1 83 ? -2.927 5.784 13.833 1.00 95.00 83 GLU A CA 1
ATOM 655 C C . GLU A 1 83 ? -4.235 5.131 13.396 1.00 95.00 83 GLU A C 1
ATOM 657 O O . GLU A 1 83 ? -5.273 5.791 13.316 1.00 95.00 83 GLU A O 1
ATOM 662 N N . ILE A 1 84 ? -4.153 3.846 13.055 1.00 96.62 84 ILE A N 1
ATOM 663 C CA . ILE A 1 84 ? -5.269 3.045 12.570 1.00 96.62 84 ILE A CA 1
ATOM 664 C C . ILE A 1 84 ? -5.709 2.146 13.712 1.00 96.62 84 ILE A C 1
ATOM 666 O O . ILE A 1 84 ? -4.965 1.249 14.110 1.00 96.62 84 ILE A O 1
ATOM 670 N N . THR A 1 85 ? -6.913 2.379 14.218 1.00 97.25 85 THR A N 1
ATOM 671 C CA . THR A 1 85 ? -7.564 1.506 15.193 1.00 97.25 85 THR A CA 1
ATOM 672 C C . THR A 1 85 ? -8.426 0.502 14.445 1.00 97.25 85 THR A C 1
ATOM 674 O O . THR A 1 85 ? -9.238 0.880 13.598 1.00 97.25 85 THR A O 1
ATOM 677 N N . TYR A 1 86 ? -8.245 -0.782 14.730 1.00 96.94 86 TYR A N 1
ATOM 678 C CA . TYR A 1 86 ? -8.899 -1.878 14.026 1.00 96.94 86 TYR A CA 1
ATOM 679 C C . TYR A 1 86 ? -9.272 -3.009 14.980 1.00 96.94 86 TYR A C 1
ATOM 681 O O . TYR A 1 86 ? -8.617 -3.227 15.995 1.00 96.94 86 TYR A O 1
ATOM 689 N N . ARG A 1 87 ? -10.294 -3.778 14.604 1.00 97.50 87 ARG A N 1
ATOM 690 C CA . ARG A 1 87 ? -10.702 -5.002 15.293 1.00 97.50 87 ARG A CA 1
ATOM 691 C C . ARG A 1 87 ? -10.494 -6.199 14.388 1.00 97.50 87 ARG A C 1
ATOM 693 O O . ARG A 1 87 ? -11.137 -6.306 13.342 1.00 97.50 87 ARG A O 1
ATOM 700 N N . THR A 1 88 ? -9.584 -7.090 14.770 1.00 96.69 88 THR A N 1
ATOM 701 C CA . THR A 1 88 ? -9.339 -8.333 14.023 1.00 96.69 88 THR A CA 1
ATOM 702 C C . THR A 1 88 ? -10.601 -9.196 14.023 1.00 96.69 88 THR A C 1
ATOM 704 O O . THR A 1 88 ? -11.273 -9.311 15.046 1.00 96.69 88 THR A O 1
ATOM 707 N N . PHE A 1 89 ? -10.934 -9.823 12.894 1.00 93.94 89 PHE A N 1
ATOM 708 C CA . PHE A 1 89 ? -12.096 -10.713 12.834 1.00 93.94 89 PHE A CA 1
ATOM 709 C C . PHE A 1 89 ? -11.978 -11.858 13.847 1.00 93.94 89 PHE A C 1
ATOM 711 O O . PHE A 1 89 ? -10.939 -12.507 13.945 1.00 93.94 89 PHE A O 1
ATOM 718 N N . GLY A 1 90 ? -13.059 -12.102 14.592 1.00 91.00 90 GLY A N 1
ATOM 719 C CA . GLY A 1 90 ? -13.098 -13.117 15.647 1.00 91.00 90 GLY A CA 1
ATOM 720 C C . GLY A 1 90 ? -12.435 -12.702 16.965 1.00 91.00 90 GLY A C 1
ATOM 721 O O . GLY A 1 90 ? -12.316 -13.542 17.851 1.00 91.00 90 GLY A O 1
ATOM 722 N N . LYS A 1 91 ? -12.008 -11.440 17.106 1.00 92.81 91 LYS A N 1
ATOM 723 C CA . LYS A 1 91 ? -11.573 -10.855 18.379 1.00 92.81 91 LYS A CA 1
ATOM 724 C C . LYS A 1 91 ? -12.510 -9.728 18.809 1.00 92.81 91 LYS A C 1
ATOM 726 O O . LYS A 1 91 ? -13.069 -9.034 17.962 1.00 92.81 91 LYS A O 1
ATOM 731 N N . ASP A 1 92 ? -12.580 -9.505 20.118 1.00 90.31 92 ASP A N 1
ATOM 732 C CA . ASP A 1 92 ? -13.384 -8.433 20.720 1.00 90.31 92 ASP A CA 1
ATOM 733 C C . ASP A 1 92 ? -12.567 -7.178 21.071 1.00 90.31 92 ASP A C 1
ATOM 735 O O . ASP A 1 92 ? -13.136 -6.132 21.374 1.00 90.31 92 ASP A O 1
ATOM 739 N N . GLU A 1 93 ? -11.236 -7.263 21.004 1.00 93.56 93 GLU A N 1
ATOM 740 C CA . GLU A 1 93 ? -10.330 -6.171 21.359 1.00 93.56 93 GLU A CA 1
ATOM 741 C C . GLU A 1 93 ? -9.932 -5.324 20.146 1.00 93.56 93 GLU A C 1
ATOM 743 O O . GLU A 1 93 ? -9.618 -5.844 19.068 1.00 93.56 93 GLU A O 1
ATOM 748 N N . ASP A 1 94 ? -9.901 -4.009 20.363 1.00 96.50 94 ASP A N 1
ATOM 749 C CA . ASP A 1 94 ? -9.390 -3.043 19.398 1.00 96.50 94 ASP A CA 1
ATOM 750 C C . ASP A 1 94 ? -7.873 -2.903 19.549 1.00 96.50 94 ASP A C 1
ATOM 752 O O . ASP A 1 94 ? -7.345 -2.663 20.635 1.00 96.50 94 ASP A O 1
ATOM 756 N N . GLU A 1 95 ? -7.168 -3.021 18.432 1.00 95.00 95 GLU A N 1
ATOM 757 C CA . GLU A 1 95 ? -5.726 -2.842 18.335 1.00 95.00 95 GLU A CA 1
ATOM 758 C C . GLU A 1 95 ? -5.421 -1.565 17.538 1.00 95.00 95 GLU A C 1
ATOM 760 O O . GLU A 1 95 ? -6.197 -1.149 16.675 1.00 95.00 95 GLU A O 1
ATOM 765 N N . THR A 1 96 ? -4.264 -0.950 17.792 1.00 94.50 96 THR A N 1
ATOM 766 C CA . THR A 1 96 ? -3.803 0.223 17.036 1.00 94.50 96 THR A CA 1
ATOM 767 C C . THR A 1 96 ? -2.481 -0.074 16.348 1.00 94.50 96 THR A C 1
ATOM 769 O O . THR A 1 96 ? -1.536 -0.569 16.965 1.00 94.50 96 THR A O 1
ATOM 772 N N . ILE A 1 97 ? -2.394 0.276 15.066 1.00 92.81 97 ILE A N 1
ATOM 773 C CA . ILE A 1 97 ? -1.171 0.190 14.271 1.00 92.81 97 ILE A CA 1
ATOM 774 C C . ILE A 1 97 ? -0.889 1.540 13.598 1.00 92.81 97 ILE A C 1
ATOM 776 O O . ILE A 1 97 ? -1.800 2.149 13.035 1.00 92.81 97 ILE A O 1
ATOM 780 N N . PRO A 1 98 ? 0.351 2.054 13.646 1.00 92.25 98 PRO A N 1
ATOM 781 C CA . PRO A 1 98 ? 0.691 3.292 12.959 1.00 92.25 98 PRO A CA 1
ATOM 782 C C . PRO A 1 98 ? 0.903 3.062 11.457 1.00 92.25 98 PRO A C 1
ATOM 784 O O . PRO A 1 98 ? 1.337 1.994 11.028 1.00 92.25 98 PRO A O 1
ATOM 787 N N . SER A 1 99 ? 0.673 4.089 10.647 1.00 91.50 99 SER A N 1
ATOM 788 C CA . SER A 1 99 ? 1.141 4.150 9.262 1.00 91.50 99 SER A CA 1
ATOM 789 C C . SER A 1 99 ? 2.635 4.513 9.195 1.00 91.50 99 SER A C 1
ATOM 791 O O . SER A 1 99 ? 3.216 4.949 10.199 1.00 91.50 99 SER A O 1
ATOM 793 N N 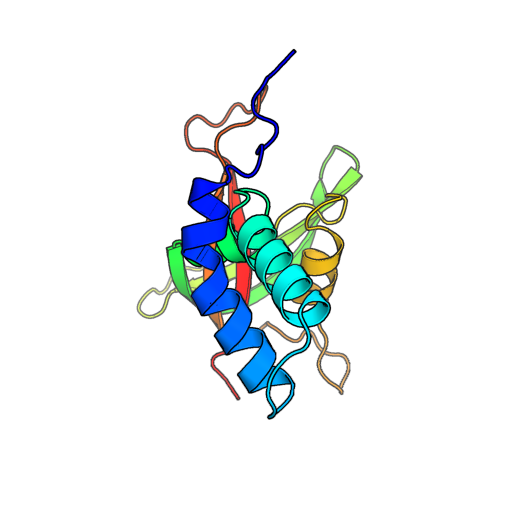. PRO A 1 100 ? 3.267 4.425 8.010 1.00 89.12 100 PRO A N 1
ATOM 794 C CA . PRO A 1 100 ? 4.482 5.182 7.716 1.00 89.12 100 PRO A CA 1
ATOM 795 C C . PRO A 1 100 ? 4.297 6.689 7.969 1.00 89.12 100 PRO A C 1
ATOM 797 O O . PRO A 1 100 ? 3.173 7.181 8.099 1.00 89.12 100 PRO A O 1
ATOM 800 N N . LEU A 1 101 ? 5.402 7.433 8.046 1.00 88.12 101 LEU A N 1
ATOM 801 C CA . LEU A 1 101 ? 5.360 8.887 8.225 1.00 88.12 101 LEU A CA 1
ATOM 802 C C . LEU A 1 101 ? 4.864 9.577 6.945 1.00 88.12 101 LEU A C 1
ATOM 804 O O . LEU A 1 101 ? 5.274 9.223 5.843 1.00 88.12 101 LEU A O 1
ATOM 808 N N . ILE A 1 102 ? 4.051 10.623 7.094 1.00 87.94 102 ILE A N 1
ATOM 809 C CA . ILE A 1 102 ? 3.566 11.462 5.984 1.00 87.94 102 ILE A CA 1
ATOM 810 C C . ILE A 1 102 ? 4.724 12.232 5.332 1.00 87.94 102 ILE A C 1
ATOM 812 O O . ILE A 1 102 ? 4.724 12.455 4.128 1.00 87.94 102 ILE A O 1
ATOM 816 N N . GLY A 1 103 ? 5.746 12.603 6.109 1.00 81.31 103 GLY A N 1
ATOM 817 C CA . GLY A 1 103 ? 6.957 13.243 5.586 1.00 81.31 103 GLY A CA 1
ATOM 818 C C . GLY A 1 103 ? 7.987 12.276 4.990 1.00 81.31 103 GLY A C 1
ATOM 819 O O . GLY A 1 103 ? 9.055 12.719 4.576 1.00 81.31 103 GLY A O 1
ATOM 8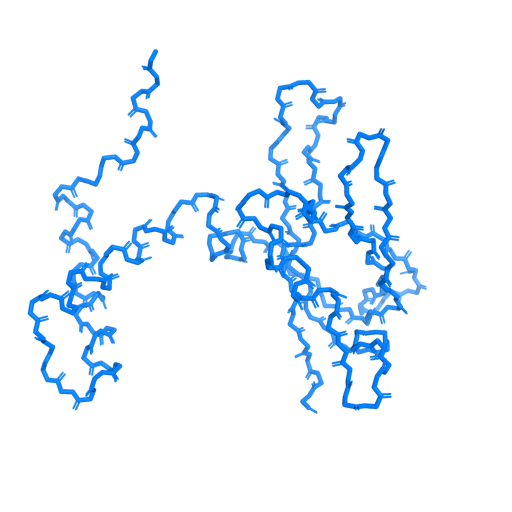20 N N . ASP A 1 104 ? 7.714 10.966 4.964 1.00 81.62 104 ASP A N 1
ATOM 821 C CA . ASP A 1 104 ? 8.622 9.995 4.353 1.00 81.62 104 ASP A CA 1
ATOM 822 C C . ASP A 1 104 ? 8.669 10.211 2.831 1.00 81.62 104 ASP A C 1
ATOM 824 O O . ASP A 1 104 ? 7.646 10.156 2.150 1.00 81.62 104 ASP A O 1
ATOM 828 N N . PHE A 1 105 ? 9.857 10.439 2.270 1.00 78.44 105 PHE A N 1
ATOM 829 C CA . PHE A 1 105 ? 10.003 10.708 0.836 1.00 78.44 105 PHE A CA 1
ATOM 830 C C . PHE A 1 105 ? 9.581 9.531 -0.059 1.00 78.44 105 PHE A C 1
ATOM 832 O O . PHE A 1 105 ? 9.262 9.739 -1.229 1.00 78.44 105 PHE A O 1
ATOM 839 N N . ARG A 1 106 ? 9.590 8.303 0.473 1.00 78.62 106 ARG A N 1
ATOM 840 C CA . ARG A 1 106 ? 9.254 7.071 -0.252 1.00 78.62 106 ARG A CA 1
ATOM 841 C C . ARG A 1 106 ? 7.756 6.802 -0.210 1.00 78.62 106 ARG A C 1
ATOM 843 O O . ARG A 1 106 ? 7.166 6.448 -1.226 1.00 78.62 106 ARG A O 1
ATOM 850 N N . TYR A 1 107 ? 7.140 6.987 0.959 1.00 80.94 107 TYR A N 1
ATOM 851 C CA . TYR A 1 107 ? 5.770 6.522 1.219 1.00 80.94 107 TYR A CA 1
ATOM 852 C C . TYR A 1 107 ? 4.796 7.603 1.650 1.00 80.94 107 TYR A C 1
ATOM 854 O O . TYR A 1 107 ? 3.600 7.332 1.705 1.00 80.94 107 TYR A O 1
ATOM 862 N N . GLY A 1 108 ? 5.262 8.806 1.959 1.00 85.56 108 GLY A N 1
ATOM 863 C CA . GLY A 1 108 ? 4.452 9.872 2.534 1.00 85.56 108 GLY A CA 1
ATOM 864 C C . GLY A 1 108 ? 3.224 10.202 1.695 1.00 85.56 108 GLY A C 1
ATOM 865 O O . GLY A 1 108 ? 2.106 10.205 2.203 1.00 85.56 108 GLY A O 1
ATOM 866 N N . LYS A 1 109 ? 3.413 10.332 0.375 1.00 88.81 109 LYS A N 1
ATOM 867 C CA . LYS A 1 109 ? 2.315 10.563 -0.578 1.00 88.81 109 LYS A CA 1
ATOM 868 C C . LYS A 1 109 ? 1.302 9.420 -0.610 1.00 88.81 109 LYS A C 1
ATOM 870 O O . LYS A 1 109 ? 0.106 9.677 -0.624 1.00 88.81 109 LYS A O 1
ATOM 875 N N . VAL A 1 110 ? 1.768 8.168 -0.615 1.00 89.50 110 VAL A N 1
ATOM 876 C CA . VAL A 1 110 ? 0.882 6.990 -0.604 1.00 89.50 110 VAL A CA 1
ATOM 877 C C . VAL A 1 110 ? 0.140 6.897 0.724 1.00 89.50 110 VAL A C 1
ATOM 879 O O . VAL A 1 110 ? -1.051 6.622 0.743 1.00 89.50 110 VAL A O 1
ATOM 882 N N . THR A 1 111 ? 0.832 7.168 1.827 1.00 91.06 111 THR A N 1
ATOM 883 C CA . THR A 1 111 ? 0.279 7.173 3.182 1.00 91.06 111 THR A CA 1
ATOM 884 C C . THR A 1 111 ? -0.835 8.203 3.302 1.00 91.06 111 THR A C 1
ATOM 886 O O . THR A 1 111 ? -1.920 7.881 3.776 1.00 91.06 111 THR A O 1
ATOM 889 N N . GLU A 1 112 ? -0.583 9.432 2.853 1.00 92.62 112 GLU A N 1
ATOM 890 C CA . GLU A 1 112 ? -1.579 10.497 2.881 1.00 92.62 112 GLU A CA 1
ATOM 891 C C . GLU A 1 112 ? -2.755 10.183 1.958 1.00 92.62 112 GLU A C 1
ATOM 893 O O . GLU A 1 112 ? -3.893 10.229 2.410 1.00 92.62 112 GLU A O 1
ATOM 898 N N . TRP A 1 113 ? -2.502 9.763 0.716 1.00 92.75 113 TRP A N 1
ATOM 899 C CA . TRP A 1 113 ? -3.556 9.351 -0.215 1.00 92.75 113 TRP A CA 1
ATOM 900 C C . TRP A 1 113 ? -4.439 8.226 0.343 1.00 92.75 113 TRP A C 1
ATOM 902 O O . TRP A 1 113 ? -5.662 8.281 0.223 1.00 92.75 113 TRP A O 1
ATOM 912 N N . LEU A 1 114 ? -3.826 7.213 0.958 1.00 94.69 114 LEU A N 1
ATOM 913 C CA . LEU A 1 114 ? -4.532 6.044 1.464 1.00 94.69 114 LEU A CA 1
ATOM 914 C C . LEU A 1 114 ? -5.389 6.410 2.675 1.00 94.69 114 LEU A C 1
ATOM 916 O O . LEU A 1 114 ? -6.584 6.131 2.685 1.00 94.69 114 LEU A O 1
ATOM 920 N N . TRP A 1 115 ? -4.796 7.032 3.694 1.00 95.38 115 TRP A N 1
ATOM 921 C CA . TRP A 1 115 ? -5.440 7.219 4.998 1.00 95.38 115 TRP A CA 1
ATOM 922 C C . TRP A 1 115 ? -6.261 8.503 5.113 1.00 95.38 115 TRP A C 1
ATOM 924 O O . TRP A 1 115 ? -7.182 8.543 5.923 1.00 95.38 115 TRP A O 1
ATOM 934 N N . ALA A 1 116 ? -5.992 9.517 4.284 1.00 94.06 116 ALA A N 1
ATOM 935 C CA . ALA A 1 116 ? -6.813 10.729 4.205 1.00 94.06 116 ALA A CA 1
ATOM 936 C C . ALA A 1 116 ? -8.020 10.582 3.263 1.00 94.06 116 ALA A C 1
ATOM 938 O O . ALA A 1 116 ? -8.733 11.558 3.026 1.00 94.06 116 ALA A O 1
ATOM 939 N N . LYS A 1 117 ? -8.236 9.389 2.692 1.00 93.88 117 LYS A N 1
ATOM 940 C CA . LYS A 1 117 ? -9.315 9.136 1.738 1.00 93.88 117 LYS A CA 1
ATOM 941 C C . LYS A 1 117 ? -10.679 9.467 2.355 1.00 93.88 117 LYS A C 1
ATOM 943 O O . LYS A 1 117 ? -10.981 9.084 3.488 1.00 93.88 117 LYS A O 1
ATOM 948 N N . LYS A 1 118 ? -11.509 10.151 1.571 1.00 94.25 118 LYS A N 1
ATOM 949 C CA . LYS A 1 118 ? -12.889 10.520 1.905 1.00 94.25 118 LYS A CA 1
ATOM 950 C C . LYS A 1 118 ? -13.870 9.813 0.974 1.00 94.25 118 LYS A C 1
ATOM 952 O O . LYS A 1 118 ? -13.494 9.434 -0.137 1.00 94.25 118 LYS A O 1
ATOM 957 N N . ASN A 1 119 ? -15.098 9.619 1.442 1.00 92.44 119 ASN A N 1
ATOM 958 C CA . ASN A 1 119 ? -16.234 9.269 0.589 1.00 92.44 119 ASN A CA 1
ATOM 959 C C . ASN A 1 119 ? -16.746 10.525 -0.151 1.00 92.44 119 ASN A C 1
ATOM 961 O O . ASN A 1 119 ? -16.344 11.647 0.168 1.00 9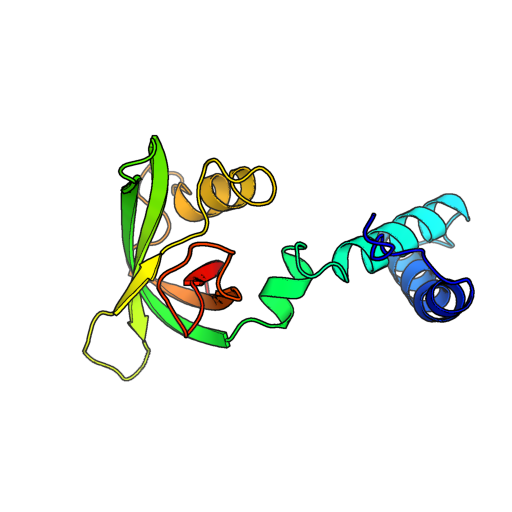2.44 119 ASN A O 1
ATOM 965 N N . ASP A 1 120 ? -17.658 10.341 -1.109 1.00 92.94 120 ASP A N 1
ATOM 966 C CA . ASP A 1 120 ? -18.239 11.436 -1.906 1.00 92.94 120 ASP A CA 1
ATOM 967 C C . ASP A 1 120 ? -19.042 12.444 -1.061 1.00 92.94 120 ASP A C 1
ATOM 969 O O . ASP A 1 120 ? -19.163 13.612 -1.424 1.00 92.94 120 ASP A O 1
ATOM 973 N N . ASP A 1 121 ? -19.554 12.011 0.093 1.00 92.81 121 ASP A N 1
ATOM 974 C CA . ASP A 1 121 ? -20.259 12.840 1.079 1.00 92.81 121 ASP A CA 1
ATOM 975 C C . ASP A 1 121 ? -19.314 13.585 2.048 1.00 92.81 121 ASP A C 1
ATOM 977 O O . ASP A 1 121 ? -19.764 14.319 2.929 1.00 92.81 121 ASP A O 1
ATOM 981 N N . GLY A 1 122 ? -17.997 13.417 1.889 1.00 92.00 122 GLY A N 1
ATOM 982 C CA . GLY A 1 122 ? -16.970 14.062 2.703 1.00 92.00 122 GLY A CA 1
ATOM 983 C C . GLY A 1 122 ? -16.645 13.359 4.025 1.00 92.00 122 GLY A C 1
ATOM 984 O O . GLY A 1 122 ? -15.754 13.831 4.744 1.00 92.00 122 GLY A O 1
ATOM 985 N N . THR A 1 123 ? -17.292 12.235 4.362 1.00 92.94 123 THR A N 1
ATOM 986 C CA . THR A 1 123 ? -16.940 11.473 5.572 1.00 92.94 123 THR A CA 1
ATOM 987 C C . THR A 1 123 ? -15.632 10.701 5.392 1.00 92.94 123 THR A C 1
ATOM 989 O O . THR A 1 123 ? -15.166 10.464 4.273 1.00 92.94 123 THR A O 1
ATOM 992 N N . ASP A 1 124 ? -15.018 10.288 6.505 1.00 94.06 124 ASP A N 1
ATOM 993 C CA . ASP A 1 124 ? -13.843 9.413 6.466 1.00 94.06 124 ASP A CA 1
ATOM 994 C C . ASP A 1 124 ? -14.175 8.089 5.773 1.00 94.06 124 ASP A C 1
ATOM 996 O O . ASP A 1 124 ? -15.191 7.458 6.066 1.00 94.06 124 ASP A O 1
ATOM 1000 N N . TYR A 1 125 ? -13.305 7.664 4.854 1.00 95.00 125 TYR A N 1
ATOM 1001 C CA . TYR A 1 125 ? -13.552 6.480 4.035 1.00 95.00 125 TYR A CA 1
ATOM 1002 C C . TYR A 1 125 ? -13.487 5.177 4.839 1.00 95.00 125 TYR A C 1
ATOM 1004 O O . TYR A 1 125 ? -14.258 4.260 4.581 1.00 95.00 125 TYR A O 1
ATOM 1012 N N . TRP A 1 126 ? -12.547 5.066 5.779 1.00 96.00 126 TRP A N 1
ATOM 1013 C CA . TRP A 1 126 ? -12.189 3.793 6.414 1.00 96.00 126 TRP A CA 1
ATOM 1014 C C . TRP A 1 126 ? -13.051 3.335 7.596 1.00 96.00 126 TRP A C 1
ATOM 1016 O O . TRP A 1 126 ? -13.285 2.127 7.681 1.00 96.00 126 TRP A O 1
ATOM 1026 N N . PRO A 1 127 ? -13.481 4.210 8.527 1.00 95.69 127 PRO A N 1
ATOM 1027 C CA . PRO A 1 127 ? -14.219 3.775 9.710 1.00 95.69 127 PRO A CA 1
ATOM 1028 C C . PRO A 1 127 ? -15.458 2.939 9.359 1.00 95.69 127 PRO A C 1
ATOM 1030 O O . PRO A 1 127 ? -16.248 3.302 8.493 1.00 95.69 127 PRO A O 1
ATOM 1033 N N . GLY A 1 128 ? -15.612 1.797 10.029 1.00 94.06 128 GLY A N 1
ATOM 1034 C CA . GLY A 1 128 ? -16.691 0.829 9.828 1.00 94.06 128 GLY A CA 1
ATOM 1035 C C . GLY A 1 128 ? -16.461 -0.193 8.710 1.00 94.06 128 GLY A C 1
ATOM 1036 O O . GLY A 1 128 ? -17.177 -1.193 8.670 1.00 94.06 128 GLY A O 1
ATOM 1037 N N . ARG A 1 129 ? -15.465 -0.005 7.833 1.00 95.25 129 ARG A N 1
ATOM 1038 C CA . ARG A 1 129 ? -15.223 -0.919 6.705 1.00 95.25 129 ARG A CA 1
ATOM 1039 C C . ARG A 1 129 ? -14.453 -2.167 7.111 1.00 95.25 129 ARG A C 1
ATOM 1041 O O . ARG A 1 129 ? -13.504 -2.117 7.899 1.00 95.25 129 ARG A O 1
ATOM 1048 N N . ARG A 1 130 ? -14.808 -3.284 6.484 1.00 96.94 130 ARG A N 1
ATOM 1049 C CA . ARG A 1 130 ? -14.020 -4.514 6.468 1.00 96.94 130 ARG A CA 1
ATOM 1050 C C . ARG A 1 130 ? -12.834 -4.323 5.535 1.00 96.94 130 ARG A C 1
ATOM 1052 O O . ARG A 1 130 ? -12.981 -3.850 4.408 1.00 96.94 130 ARG A O 1
ATOM 1059 N N . ALA A 1 131 ? -11.655 -4.707 5.996 1.00 96.88 131 ALA A N 1
ATOM 1060 C CA . ALA A 1 131 ? -10.419 -4.502 5.266 1.00 96.88 131 ALA A CA 1
ATOM 1061 C C . ALA A 1 131 ? -9.399 -5.615 5.522 1.00 96.88 131 ALA A C 1
ATOM 1063 O O . ALA A 1 131 ? -9.475 -6.356 6.507 1.00 96.88 131 ALA A O 1
ATOM 1064 N N . VAL A 1 132 ? -8.416 -5.683 4.630 1.00 96.94 132 VAL A N 1
ATOM 1065 C CA . VAL A 1 132 ? -7.140 -6.354 4.863 1.00 96.94 132 VAL A CA 1
ATOM 1066 C C . VAL A 1 132 ? -6.083 -5.285 5.088 1.00 96.94 132 VAL A C 1
ATOM 1068 O O . VAL A 1 132 ? -5.806 -4.485 4.194 1.00 96.94 132 VAL A O 1
ATOM 1071 N N . LEU A 1 133 ? -5.487 -5.272 6.277 1.00 95.88 133 LEU A N 1
ATOM 1072 C CA . LEU A 1 133 ? -4.326 -4.445 6.585 1.00 95.88 133 LEU A CA 1
ATOM 1073 C C . LEU A 1 133 ? -3.049 -5.221 6.279 1.00 95.88 133 LEU A C 1
ATOM 1075 O O . LEU A 1 133 ? -2.901 -6.381 6.669 1.00 95.88 133 LEU A O 1
ATOM 1079 N N . TYR A 1 134 ? -2.110 -4.561 5.611 1.00 94.56 134 TYR A N 1
ATOM 1080 C CA . TYR A 1 134 ? -0.804 -5.114 5.281 1.00 94.56 134 TYR A CA 1
ATOM 1081 C C . TYR A 1 134 ? 0.213 -4.560 6.278 1.00 94.56 134 TYR A C 1
ATOM 1083 O O . TYR A 1 134 ? 0.705 -3.436 6.147 1.00 94.56 134 TYR A O 1
ATOM 1091 N N . LYS A 1 135 ? 0.493 -5.352 7.315 1.00 91.00 135 LYS A N 1
ATOM 1092 C CA . LYS A 1 135 ? 1.442 -5.017 8.377 1.00 91.00 135 LYS A CA 1
ATOM 1093 C C . LYS A 1 135 ? 2.852 -5.440 7.980 1.00 91.00 135 LYS A C 1
ATOM 1095 O O . LYS A 1 135 ? 3.121 -6.630 7.826 1.00 91.00 135 LYS A O 1
ATOM 1100 N N . HIS A 1 136 ? 3.764 -4.479 7.913 1.00 85.00 136 HIS A N 1
ATOM 1101 C CA . HIS A 1 136 ? 5.190 -4.723 7.732 1.00 85.00 136 HIS A CA 1
ATOM 1102 C C . HIS A 1 136 ? 5.939 -4.429 9.038 1.00 85.00 136 HIS A C 1
ATOM 1104 O O . HIS A 1 136 ? 5.626 -3.462 9.740 1.00 85.00 136 HIS A O 1
ATOM 1110 N N . ASN A 1 137 ? 6.917 -5.270 9.373 1.00 77.56 137 ASN A N 1
ATOM 1111 C CA . ASN A 1 137 ? 7.839 -5.004 10.473 1.00 77.56 137 ASN A CA 1
ATOM 1112 C C . ASN A 1 137 ? 9.122 -4.452 9.858 1.00 77.56 137 ASN A C 1
ATOM 1114 O O . ASN A 1 137 ? 9.863 -5.198 9.221 1.00 77.56 137 ASN A O 1
ATOM 1118 N N . ASP A 1 138 ? 9.372 -3.157 10.017 1.00 66.62 138 ASP A N 1
ATOM 1119 C CA . ASP A 1 138 ? 10.627 -2.580 9.545 1.00 66.62 138 ASP A CA 1
ATOM 1120 C C . ASP A 1 138 ? 11.763 -2.955 10.479 1.00 66.62 138 ASP A C 1
ATOM 1122 O O . ASP A 1 138 ? 11.575 -2.843 11.691 1.00 66.62 138 ASP A O 1
ATOM 1126 N N . PRO A 1 139 ? 12.935 -3.362 9.963 1.00 58.34 139 PRO A N 1
ATOM 1127 C CA . PRO A 1 139 ? 14.094 -3.578 10.811 1.00 58.34 139 PRO A CA 1
ATOM 1128 C C . PRO A 1 139 ? 14.398 -2.297 11.609 1.00 58.34 139 PRO A C 1
ATOM 1130 O O . PRO A 1 139 ? 14.193 -1.195 11.088 1.00 58.34 139 PRO A O 1
ATOM 1133 N N . PRO A 1 140 ? 14.856 -2.416 12.870 1.00 54.41 140 PRO A N 1
ATOM 1134 C CA . PRO A 1 140 ? 15.214 -1.257 13.681 1.00 54.41 140 PRO A CA 1
ATOM 1135 C C . PRO A 1 140 ? 16.217 -0.380 12.926 1.00 54.41 140 PRO A C 1
ATOM 1137 O O . PRO A 1 140 ? 17.225 -0.891 12.432 1.00 54.41 140 PRO A O 1
ATOM 1140 N N . LYS A 1 141 ? 15.957 0.925 12.815 1.00 57.12 141 LYS A N 1
ATOM 1141 C CA . LYS A 1 141 ? 16.951 1.862 12.277 1.00 57.12 141 LYS A CA 1
ATOM 1142 C C . LYS A 1 141 ? 18.015 2.154 13.334 1.00 57.12 141 LYS A C 1
ATOM 1144 O O . LYS A 1 141 ? 17.803 1.956 14.527 1.00 57.12 141 LYS A O 1
ATOM 1149 N N . GLU A 1 142 ? 19.180 2.631 12.907 1.00 42.31 142 GLU A N 1
ATOM 1150 C CA . GLU A 1 142 ? 20.244 3.038 13.829 1.00 42.31 142 GLU A CA 1
ATOM 1151 C C . GLU A 1 142 ? 19.729 4.170 14.741 1.00 42.31 142 GLU A C 1
ATOM 1153 O O . GLU A 1 142 ? 19.324 5.229 14.262 1.00 42.31 142 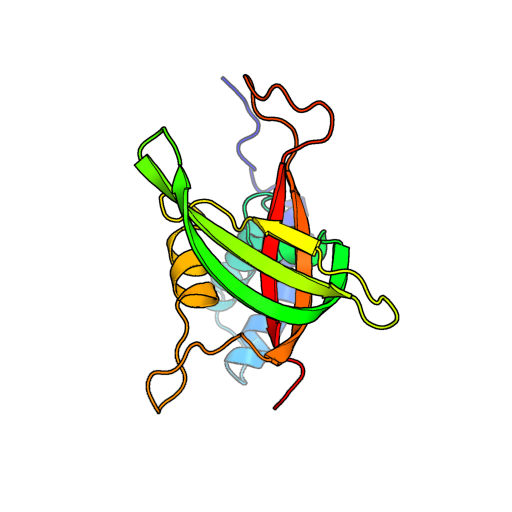GLU A O 1
A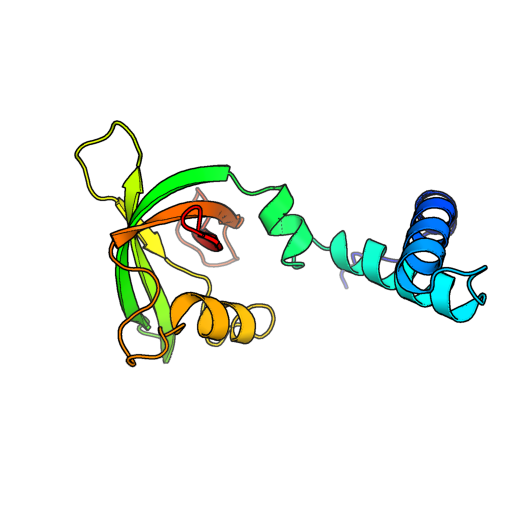TOM 1158 N N . GLY A 1 143 ? 19.660 3.906 16.051 1.00 50.62 143 GLY A N 1
ATOM 1159 C CA . GLY A 1 143 ? 19.026 4.788 17.041 1.00 50.62 143 GLY A CA 1
ATOM 1160 C C . GLY A 1 143 ? 17.599 4.400 17.460 1.00 50.62 143 GLY A C 1
ATOM 1161 O O . GLY A 1 143 ? 17.070 5.002 18.396 1.00 50.62 143 GLY A O 1
ATOM 1162 N N . ASP A 1 144 ? 16.979 3.384 16.847 1.00 50.19 144 ASP A N 1
ATOM 1163 C CA . ASP A 1 144 ? 15.715 2.824 17.336 1.00 50.19 144 ASP A CA 1
ATOM 1164 C C . ASP A 1 144 ? 15.951 1.992 18.602 1.00 50.19 144 ASP A C 1
ATOM 1166 O O . ASP A 1 144 ? 16.639 0.974 18.594 1.00 50.19 144 ASP A O 1
ATOM 1170 N N . MET A 1 145 ? 15.298 2.380 19.700 1.00 48.47 145 MET A N 1
ATOM 1171 C CA . MET A 1 145 ? 15.324 1.632 20.967 1.00 48.47 145 MET A CA 1
ATOM 1172 C C . MET A 1 145 ? 14.485 0.339 20.937 1.00 48.47 145 MET A C 1
ATOM 1174 O O . MET A 1 145 ? 14.403 -0.376 21.934 1.00 48.47 145 MET A O 1
ATOM 1178 N N . SER A 1 146 ? 13.823 0.039 19.816 1.00 49.19 146 SER A N 1
ATOM 1179 C CA . SER A 1 146 ? 12.982 -1.146 19.655 1.00 49.19 146 SER A CA 1
ATOM 1180 C C . SER A 1 146 ? 13.793 -2.284 19.032 1.00 49.19 146 SER A C 1
ATOM 1182 O O . SER A 1 146 ? 14.139 -2.235 17.854 1.00 49.19 146 SER A O 1
ATOM 1184 N N . SER A 1 147 ? 14.023 -3.355 19.791 1.00 46.47 147 SER A N 1
ATOM 1185 C CA . SER A 1 147 ? 14.691 -4.576 19.315 1.00 46.47 147 SER A CA 1
ATOM 1186 C C . SER A 1 147 ? 13.868 -5.388 18.301 1.00 46.47 147 SER A C 1
ATOM 1188 O O . SER A 1 147 ? 14.407 -6.280 17.654 1.00 46.47 147 SER A O 1
ATOM 1190 N N . ALA A 1 148 ? 12.572 -5.088 18.147 1.00 49.69 148 ALA A N 1
ATOM 1191 C CA . ALA A 1 148 ? 11.622 -5.854 17.333 1.00 49.69 148 ALA A CA 1
ATOM 1192 C C . ALA A 1 148 ? 11.238 -5.181 16.001 1.00 49.69 148 ALA A C 1
ATOM 1194 O O . ALA A 1 148 ? 10.386 -5.704 15.277 1.00 49.69 148 ALA A O 1
ATOM 1195 N N . GLY A 1 149 ? 11.846 -4.035 15.686 1.00 56.97 149 GLY A N 1
ATOM 1196 C CA . GLY A 1 149 ? 11.494 -3.245 14.512 1.00 56.97 149 GLY A CA 1
ATOM 1197 C C . GLY A 1 149 ? 10.210 -2.420 14.667 1.00 56.97 149 GLY A C 1
ATOM 1198 O O . GLY A 1 149 ? 9.390 -2.666 15.556 1.00 56.97 149 GLY A O 1
ATOM 1199 N N . TYR A 1 150 ? 10.016 -1.420 13.805 1.00 62.72 150 TYR A N 1
ATOM 1200 C CA . TYR A 1 150 ? 8.810 -0.588 13.843 1.00 62.72 150 TYR A CA 1
ATOM 1201 C C . TYR A 1 150 ? 7.681 -1.263 13.060 1.00 62.72 150 TYR A C 1
ATOM 1203 O O . TYR A 1 150 ? 7.781 -1.513 11.858 1.00 62.72 150 TYR A O 1
ATOM 1211 N N . ARG A 1 151 ? 6.585 -1.580 13.753 1.00 77.69 151 ARG A N 1
ATOM 1212 C CA . ARG A 1 151 ? 5.397 -2.192 13.147 1.00 77.69 151 ARG A CA 1
ATOM 1213 C C . ARG A 1 151 ? 4.565 -1.100 12.499 1.00 77.69 151 ARG A C 1
ATOM 1215 O O . ARG A 1 151 ? 4.040 -0.254 13.218 1.00 77.69 151 ARG A O 1
ATOM 1222 N N . CYS A 1 152 ? 4.406 -1.132 11.181 1.00 88.06 152 CYS A N 1
ATOM 1223 C CA . CYS A 1 152 ? 3.534 -0.187 10.494 1.00 88.06 152 CYS A CA 1
ATOM 1224 C C . CYS A 1 152 ? 2.598 -0.863 9.492 1.00 88.06 152 CYS A C 1
ATOM 1226 O O . CYS A 1 152 ? 2.897 -1.917 8.928 1.00 88.06 152 CYS A O 1
ATOM 1228 N N . CYS A 1 153 ? 1.441 -0.244 9.281 1.00 91.94 153 CYS A N 1
ATOM 1229 C CA . CYS A 1 153 ? 0.508 -0.624 8.234 1.00 91.94 153 CYS A CA 1
ATOM 1230 C C . CYS A 1 153 ? 0.885 0.108 6.945 1.00 91.94 153 CYS A C 1
ATOM 1232 O O . CYS A 1 153 ? 0.621 1.304 6.808 1.00 91.94 153 CYS A O 1
ATOM 1234 N N . VAL A 1 154 ? 1.521 -0.600 6.011 1.00 89.69 154 VAL A N 1
ATOM 1235 C CA . VAL A 1 154 ? 2.044 -0.008 4.766 1.00 89.69 154 VAL A CA 1
ATOM 1236 C C . VAL A 1 154 ? 0.974 0.144 3.691 1.00 89.69 154 VAL A C 1
ATOM 1238 O O . VAL A 1 154 ? 1.106 0.990 2.811 1.00 89.69 154 VAL A O 1
ATOM 1241 N N . PHE A 1 155 ? -0.085 -0.664 3.766 1.00 93.19 155 PHE A N 1
ATOM 1242 C CA . PHE A 1 155 ? -1.192 -0.632 2.820 1.00 93.19 155 PHE A CA 1
ATOM 1243 C C . PHE A 1 155 ? -2.472 -1.200 3.435 1.00 93.19 155 PHE A C 1
ATOM 1245 O O . PHE A 1 155 ? -2.419 -1.919 4.437 1.00 93.19 155 PHE A O 1
ATOM 1252 N N . ALA A 1 156 ? -3.611 -0.900 2.819 1.00 95.00 156 ALA A N 1
ATOM 1253 C CA . ALA A 1 156 ? -4.907 -1.438 3.197 1.00 95.00 156 ALA A CA 1
ATOM 1254 C C . ALA A 1 156 ? -5.791 -1.632 1.966 1.00 95.00 156 ALA A C 1
ATOM 1256 O O . ALA A 1 156 ? -5.785 -0.817 1.045 1.00 95.00 156 ALA A O 1
ATOM 1257 N N . GLU A 1 157 ? -6.573 -2.703 1.978 1.00 95.00 157 GLU A N 1
ATOM 1258 C CA . GLU A 1 157 ? -7.536 -3.032 0.933 1.00 95.00 157 GLU A CA 1
ATOM 1259 C C . GLU A 1 157 ? -8.920 -3.171 1.560 1.00 95.00 157 GLU A C 1
ATOM 1261 O O . GLU A 1 157 ? -9.095 -3.941 2.504 1.00 95.00 157 GLU A O 1
ATOM 1266 N N . ALA A 1 158 ? -9.900 -2.414 1.065 1.00 94.19 158 ALA A N 1
ATOM 1267 C CA . ALA A 1 158 ? -11.284 -2.559 1.501 1.00 94.19 158 ALA A CA 1
ATOM 1268 C C . ALA A 1 158 ? -11.882 -3.839 0.900 1.00 94.19 158 ALA A C 1
ATOM 1270 O O . ALA A 1 158 ? -11.761 -4.080 -0.298 1.00 94.19 158 ALA A O 1
ATOM 1271 N N . LEU A 1 159 ? -12.531 -4.646 1.737 1.00 93.56 159 LEU A N 1
ATOM 1272 C CA . LEU A 1 159 ? -13.241 -5.859 1.322 1.00 93.56 159 LEU A CA 1
ATOM 1273 C C . LEU A 1 159 ? -14.688 -5.570 0.909 1.00 93.56 159 LEU A C 1
ATOM 1275 O O . LEU A 1 159 ? -15.299 -6.365 0.195 1.00 93.56 159 LEU A O 1
ATOM 1279 N N . ASP A 1 160 ? -15.222 -4.438 1.361 1.00 82.12 160 ASP A N 1
ATOM 1280 C CA . ASP A 1 160 ? -16.553 -3.970 1.001 1.00 82.12 160 ASP A CA 1
ATOM 1281 C C . ASP A 1 160 ? -16.463 -3.232 -0.346 1.00 82.12 160 ASP A C 1
ATOM 1283 O O . ASP A 1 160 ? -15.753 -2.225 -0.452 1.00 82.12 160 ASP A O 1
ATOM 1287 N N . LYS A 1 161 ? -17.130 -3.781 -1.371 1.00 59.19 161 LYS A N 1
ATOM 1288 C CA . LYS A 1 161 ? -17.244 -3.183 -2.712 1.00 59.19 161 LYS A CA 1
ATOM 1289 C C . LYS A 1 161 ? -18.203 -2.002 -2.722 1.00 59.19 161 LYS A C 1
ATOM 1291 O O . LYS A 1 161 ? -19.264 -2.116 -2.072 1.00 59.19 161 LYS A O 1
#

Sequence (161 aa):
MDERKNKMTDQRYREILPMAYMTAAIEKGRQPRPVEVGLCARAIVDAEDENNLAYRVAMATKIHCTIVGVKRVSTKTGYDKYEITYRTFGKDEDETIPSPLIGDFRYGKVTEWLWAKKNDDGTDYWPGRRAVLYKHNDPPKEGDMSSAGYRCCVFAEALDK

Secondary structure (DSSP, 8-state):
----S----HHHHHHHHHHHHHHHHHHHTSPPPHHHHHHHHHHHHHHHSTTSHHHHHHTSEEEEEEEEEEEEEE-TTS-EEEEEEEEETT--SEEEEEEEETT-TTTHHHHHHHHT-B-TTSSBSSTT-EEEEEEEEEPPPTT---TT-EEEEEEEEES--

Foldseek 3Di:
DDPPPPPDDPVLLVVCLVVLQVVLCVVVVHRHDPVSSVVSSVVVVVLVPCLALNNLLVVFDKFWWAWADWDWDADPVRWIWIWIWTGGPPDPDIDIFIAPTLPPPSQNVVRCCQQVDADPVRHGDRHGFTKIFGWGFACADDVRPDNRGHIHRRDMDTPPD

pLDDT: mean 85.31, std 15.19, range [37.0, 97.5]